Protein AF-A0A1U9K3G9-F1 (afdb_monomer_lite)

Foldseek 3Di:
DVVVCPPDPDDDAADFVVVLLVLLCQLCVVPVVLSVQCVVCLAVLPVVSNVVSLVVQCVPDPDPVSNVSSVVSVCVCVVCSSRSYFCCVVPPDADPPDDGPDGVCVLVVLLCVVPPPPPDDADPVRSVVVSVCSVCVVVVNNVVVCVVVPPDDPPPPPPDDDDDDDDDDPPDDDDDDD

Radius of gyration: 25.17 Å; chains: 1; bounding box: 42×58×64 Å

Structure (mmCIF, N/CA/C/O backbone):
data_AF-A0A1U9K3G9-F1
#
_entry.id   AF-A0A1U9K3G9-F1
#
loop_
_atom_site.group_PDB
_atom_site.id
_atom_site.type_symbol
_atom_site.label_atom_id
_atom_site.label_alt_id
_atom_site.label_comp_id
_atom_site.label_asym_id
_atom_site.label_entity_id
_atom_site.label_seq_id
_atom_site.pdbx_PDB_ins_code
_atom_site.Cartn_x
_atom_site.Cartn_y
_atom_site.Cartn_z
_atom_site.occupancy
_atom_site.B_iso_or_equiv
_atom_site.auth_seq_id
_atom_site.auth_comp_id
_atom_site.auth_asym_id
_atom_site.auth_atom_id
_atom_site.pdbx_PDB_model_num
ATOM 1 N N . MET A 1 1 ? -1.937 -2.134 -26.174 1.00 42.81 1 MET A N 1
ATOM 2 C CA . MET A 1 1 ? -2.175 -2.559 -24.772 1.00 42.81 1 MET A CA 1
ATOM 3 C C . MET A 1 1 ? -3.131 -3.744 -24.674 1.00 42.81 1 MET A C 1
ATOM 5 O O . MET A 1 1 ? -2.877 -4.591 -23.836 1.00 42.81 1 MET A O 1
ATOM 9 N N . ALA A 1 2 ? -4.177 -3.845 -25.507 1.00 38.44 2 ALA A N 1
ATOM 10 C CA . ALA A 1 2 ? -5.093 -4.996 -25.499 1.00 38.44 2 ALA A CA 1
ATOM 11 C C . ALA A 1 2 ? -4.462 -6.314 -26.004 1.00 38.44 2 ALA A C 1
ATOM 13 O O . ALA A 1 2 ? -4.773 -7.372 -25.477 1.00 38.44 2 ALA A O 1
ATOM 14 N N . GLU A 1 3 ? -3.526 -6.257 -26.957 1.00 40.84 3 GLU A N 1
ATOM 15 C CA . GLU A 1 3 ? -2.961 -7.468 -27.585 1.00 40.84 3 GLU A CA 1
ATOM 16 C C . GLU A 1 3 ? -2.027 -8.287 -26.675 1.00 40.84 3 GLU A C 1
ATOM 18 O O . GLU A 1 3 ? -1.955 -9.499 -26.815 1.00 40.84 3 GLU A O 1
ATOM 23 N N . ILE A 1 4 ? -1.369 -7.672 -25.682 1.00 50.25 4 ILE A N 1
ATOM 24 C CA . ILE A 1 4 ? -0.380 -8.365 -24.826 1.00 50.25 4 ILE A CA 1
ATOM 25 C C . ILE A 1 4 ? -1.052 -9.328 -23.829 1.00 50.25 4 ILE A C 1
ATOM 27 O O . ILE A 1 4 ? -0.448 -10.308 -23.403 1.00 50.25 4 ILE A O 1
ATOM 31 N N . PHE A 1 5 ? -2.309 -9.078 -23.456 1.00 51.25 5 PHE A N 1
ATOM 32 C CA . PHE A 1 5 ? -3.038 -9.919 -22.499 1.00 51.25 5 PHE A CA 1
ATOM 33 C C . PHE A 1 5 ? -3.772 -11.094 -23.160 1.00 51.25 5 PHE A C 1
ATOM 35 O O . PHE A 1 5 ? -4.251 -11.974 -22.451 1.00 51.25 5 PHE A O 1
ATOM 42 N N . SER A 1 6 ? -3.846 -11.122 -24.495 1.00 54.25 6 SER A N 1
ATOM 43 C CA . SER A 1 6 ? -4.599 -12.126 -25.260 1.00 54.25 6 SER A CA 1
ATOM 44 C C . SER A 1 6 ? -3.994 -13.534 -25.195 1.00 54.25 6 SER A C 1
ATOM 46 O O . SER A 1 6 ? -4.704 -14.504 -25.435 1.00 54.25 6 SER A O 1
ATOM 48 N N . GLU A 1 7 ? -2.699 -13.658 -24.893 1.00 62.75 7 GLU A N 1
ATOM 49 C CA . GLU A 1 7 ? -1.972 -14.940 -24.880 1.00 62.75 7 GLU A CA 1
ATOM 50 C C . GLU A 1 7 ? -1.739 -15.492 -23.461 1.00 62.75 7 GLU A C 1
ATOM 52 O O . GLU A 1 7 ? -1.172 -16.572 -23.286 1.00 62.75 7 GLU A O 1
ATOM 57 N N . ALA A 1 8 ? -2.161 -14.771 -22.417 1.00 64.75 8 ALA A N 1
ATOM 58 C CA . ALA A 1 8 ? -1.939 -15.192 -21.038 1.00 64.75 8 ALA A CA 1
ATOM 59 C C . ALA A 1 8 ? -2.973 -16.248 -20.608 1.00 64.75 8 ALA A C 1
ATOM 61 O O . ALA A 1 8 ? -4.159 -15.954 -20.493 1.00 64.75 8 ALA A O 1
ATOM 62 N N . ALA A 1 9 ? -2.512 -17.462 -20.282 1.00 69.19 9 ALA A N 1
ATOM 63 C CA . ALA A 1 9 ? -3.366 -18.559 -19.802 1.00 69.19 9 ALA A CA 1
ATOM 64 C C . ALA A 1 9 ? -4.125 -18.233 -18.497 1.00 69.19 9 ALA A C 1
ATOM 66 O O . ALA A 1 9 ? -5.175 -18.809 -18.223 1.00 69.19 9 ALA A O 1
ATOM 67 N N . SER A 1 10 ? -3.601 -17.310 -17.684 1.00 76.06 10 SER A N 1
ATOM 68 C CA . SER A 1 10 ? -4.269 -16.787 -16.489 1.00 76.06 10 SER A CA 1
ATOM 69 C C . SER A 1 10 ? -3.664 -15.445 -16.081 1.00 76.06 10 SER A C 1
ATOM 71 O O . SER A 1 10 ? -2.438 -15.303 -16.083 1.00 76.06 10 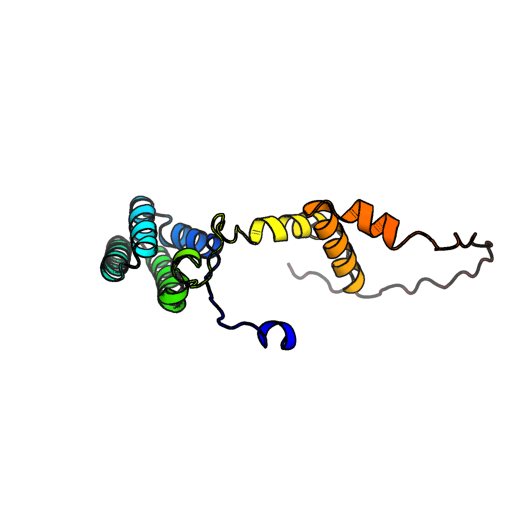SER A O 1
ATOM 73 N N . ILE A 1 11 ? -4.497 -14.489 -15.664 1.00 83.12 11 ILE A N 1
ATOM 74 C CA . ILE A 1 11 ? -4.056 -13.192 -15.136 1.00 83.12 11 ILE A CA 1
ATOM 75 C C . ILE A 1 11 ? -4.266 -13.181 -13.622 1.00 83.12 11 ILE A C 1
ATOM 77 O O . ILE A 1 11 ? -5.349 -13.477 -13.129 1.00 83.12 11 ILE A O 1
ATOM 81 N N . THR A 1 12 ? -3.215 -12.838 -12.881 1.00 86.25 12 THR A N 1
ATOM 82 C CA . THR A 1 12 ? -3.267 -12.640 -11.430 1.00 86.25 12 THR A CA 1
ATOM 83 C C . THR A 1 12 ? -3.125 -11.159 -11.120 1.00 86.25 12 THR A C 1
ATOM 85 O O . THR A 1 12 ? -2.176 -10.515 -11.571 1.00 86.25 12 THR A O 1
ATOM 88 N N . HIS A 1 13 ? -4.036 -10.633 -10.309 1.00 88.06 13 HIS A N 1
ATOM 89 C CA . HIS A 1 13 ? -3.979 -9.263 -9.822 1.00 88.06 13 HIS A CA 1
ATOM 90 C C . HIS A 1 13 ? -3.549 -9.245 -8.357 1.00 88.06 13 HIS A C 1
ATOM 92 O O . HIS A 1 13 ? -4.021 -10.041 -7.554 1.00 88.06 13 HIS A O 1
ATOM 98 N N . GLN A 1 14 ? -2.669 -8.313 -8.009 1.00 91.44 14 GLN A N 1
ATOM 99 C CA . GLN A 1 14 ? -2.334 -8.004 -6.626 1.00 91.44 14 GLN A CA 1
ATOM 100 C C . GLN A 1 14 ? -2.173 -6.488 -6.489 1.00 91.44 14 GLN A C 1
ATOM 102 O O . GLN A 1 14 ? -1.640 -5.812 -7.373 1.00 91.44 14 GLN A O 1
ATOM 107 N N . LEU A 1 15 ? -2.596 -5.966 -5.344 1.00 92.25 15 LEU A N 1
ATOM 108 C CA . LEU A 1 15 ? -2.443 -4.571 -4.969 1.00 92.25 15 LEU A CA 1
ATOM 109 C C . LEU A 1 15 ? -0.990 -4.255 -4.568 1.00 92.25 15 LEU A C 1
ATOM 111 O O . LEU A 1 15 ? -0.324 -5.040 -3.884 1.00 92.25 15 LEU A O 1
ATOM 115 N N . ASP A 1 16 ? -0.483 -3.081 -4.961 1.00 90.31 16 ASP A N 1
ATOM 116 C CA . ASP A 1 16 ? 0.877 -2.662 -4.595 1.00 90.31 16 ASP A CA 1
ATOM 117 C C . ASP A 1 16 ? 1.002 -2.538 -3.063 1.00 90.31 16 ASP A C 1
ATOM 119 O O . ASP A 1 16 ? 0.292 -1.773 -2.396 1.00 90.31 16 ASP A O 1
ATOM 123 N N . ARG A 1 17 ? 1.964 -3.282 -2.505 1.00 89.75 17 ARG A N 1
ATOM 124 C CA . ARG A 1 17 ? 2.226 -3.373 -1.062 1.00 89.75 17 ARG A CA 1
ATOM 125 C C . ARG A 1 17 ? 2.527 -2.017 -0.428 1.00 89.75 17 ARG A C 1
ATOM 127 O O . ARG A 1 17 ? 2.255 -1.834 0.757 1.00 89.75 17 ARG A O 1
ATOM 134 N N . PHE A 1 18 ? 3.091 -1.064 -1.170 1.00 89.69 18 PHE A N 1
ATOM 135 C CA . PHE A 1 18 ? 3.314 0.291 -0.677 1.00 89.69 18 PHE A CA 1
ATOM 136 C C . PHE A 1 18 ? 1.998 0.984 -0.334 1.00 89.69 18 PHE A C 1
ATOM 138 O O . PHE A 1 18 ? 1.907 1.596 0.730 1.00 89.69 18 PHE A O 1
ATOM 145 N N . HIS A 1 19 ? 0.983 0.884 -1.196 1.00 92.31 19 HIS A N 1
ATOM 146 C CA . HIS A 1 19 ? -0.307 1.528 -0.960 1.00 92.31 19 HIS A CA 1
ATOM 147 C C . HIS A 1 19 ? -1.059 0.878 0.196 1.00 92.31 19 HIS A C 1
ATOM 149 O O . HIS A 1 19 ? -1.579 1.604 1.044 1.00 92.31 19 HIS A O 1
ATOM 155 N N . VAL A 1 20 ? -0.997 -0.451 0.307 1.00 94.69 20 VAL A N 1
ATOM 156 C CA . VAL A 1 20 ? -1.513 -1.192 1.469 1.00 94.69 20 VAL A CA 1
ATOM 157 C C . VAL A 1 20 ? -0.859 -0.684 2.755 1.00 94.69 20 VAL A C 1
ATOM 159 O O . VAL A 1 20 ? -1.538 -0.152 3.631 1.00 94.69 20 VAL A O 1
ATOM 162 N N . LYS A 1 21 ? 0.478 -0.719 2.839 1.00 94.38 21 LYS A N 1
ATOM 163 C CA . LYS A 1 21 ? 1.215 -0.252 4.027 1.00 94.38 21 LYS A CA 1
ATOM 164 C C . LYS A 1 21 ? 0.977 1.222 4.335 1.00 94.38 21 LYS A C 1
ATOM 166 O O . LYS A 1 21 ? 0.902 1.613 5.497 1.00 94.38 21 LYS A O 1
ATOM 171 N N . ARG A 1 22 ? 0.883 2.067 3.307 1.00 95.31 22 ARG A N 1
ATOM 172 C CA . ARG A 1 22 ? 0.610 3.499 3.458 1.00 95.31 22 ARG A CA 1
ATOM 173 C C . ARG A 1 22 ? -0.795 3.742 3.995 1.00 95.31 22 ARG A C 1
ATOM 175 O O . ARG A 1 22 ? -0.943 4.629 4.829 1.00 95.31 22 ARG A O 1
ATOM 182 N N . SER A 1 23 ? -1.788 2.988 3.525 1.00 97.62 23 SER A N 1
ATOM 183 C CA . SER A 1 23 ? -3.158 3.046 4.035 1.00 97.62 23 SER A CA 1
ATOM 184 C C . SER A 1 23 ? -3.190 2.653 5.514 1.00 97.62 23 SER A C 1
ATOM 186 O O . SER A 1 23 ? -3.587 3.466 6.347 1.00 97.62 23 SER A O 1
ATOM 188 N N . ILE A 1 24 ? -2.604 1.497 5.853 1.00 98.00 24 ILE A N 1
ATOM 189 C CA . ILE A 1 24 ? -2.520 0.980 7.230 1.00 98.00 24 ILE A CA 1
ATOM 190 C C . ILE A 1 24 ? -1.866 1.990 8.178 1.00 98.00 24 ILE A C 1
ATOM 192 O O . ILE A 1 24 ? -2.425 2.348 9.210 1.00 98.00 24 ILE A O 1
ATOM 196 N N . ARG A 1 25 ? -0.696 2.522 7.806 1.00 97.44 25 ARG A N 1
ATOM 197 C CA . ARG A 1 25 ? 0.034 3.500 8.633 1.00 97.44 25 ARG A CA 1
ATOM 198 C C . ARG A 1 25 ? -0.712 4.819 8.827 1.00 97.44 25 ARG A C 1
ATOM 200 O O . ARG A 1 25 ? -0.453 5.516 9.802 1.00 97.44 25 ARG A O 1
ATOM 207 N N . ARG A 1 26 ? -1.576 5.204 7.884 1.00 97.12 26 ARG A N 1
ATOM 208 C CA . ARG A 1 26 ? -2.371 6.437 7.970 1.00 97.12 26 ARG A CA 1
ATOM 209 C C . ARG A 1 26 ? -3.612 6.258 8.830 1.00 97.12 26 ARG A C 1
ATOM 211 O O . ARG A 1 26 ? -3.892 7.157 9.623 1.00 97.12 26 ARG A O 1
ATOM 218 N N . GLY A 1 27 ? -4.312 5.136 8.662 1.00 97.62 27 GLY A N 1
ATOM 219 C CA . GLY A 1 27 ? -5.475 4.784 9.474 1.00 97.62 27 GLY A CA 1
ATOM 220 C C . GLY A 1 27 ? -5.078 4.566 10.930 1.00 97.62 27 GLY A C 1
ATOM 221 O O . GLY A 1 27 ? -5.585 5.238 11.817 1.00 97.62 27 GLY A O 1
ATOM 222 N N . LEU A 1 28 ? -4.060 3.738 11.170 1.00 97.75 28 LEU A N 1
ATOM 223 C CA . LEU A 1 28 ? -3.611 3.353 12.512 1.00 97.75 28 LEU A CA 1
ATOM 224 C C . LEU A 1 28 ? -2.467 4.219 13.057 1.00 97.75 28 LEU A C 1
ATOM 226 O O . LEU A 1 28 ? -1.673 3.765 13.880 1.00 97.75 28 LEU A O 1
ATOM 230 N N . SER A 1 29 ? -2.344 5.476 12.619 1.00 96.31 29 SER A N 1
ATOM 231 C CA . SER A 1 29 ? -1.210 6.327 13.019 1.00 96.31 29 SER A CA 1
ATOM 232 C C . SER A 1 29 ? -1.139 6.569 14.533 1.00 96.31 29 SER A C 1
ATOM 234 O O . SER A 1 29 ? -0.055 6.802 15.060 1.00 96.31 29 SER A O 1
ATOM 236 N N . ARG A 1 30 ? -2.292 6.564 15.218 1.00 97.00 30 ARG A N 1
ATOM 237 C CA . ARG A 1 30 ? -2.415 6.721 16.680 1.00 97.00 30 ARG A CA 1
ATOM 238 C C . ARG A 1 30 ? -2.454 5.380 17.419 1.00 97.00 30 ARG A C 1
ATOM 240 O O . ARG A 1 30 ? -2.288 5.347 18.631 1.00 97.00 30 ARG A O 1
ATOM 247 N N . GLN A 1 31 ? -2.581 4.276 16.684 1.00 97.38 31 GLN A N 1
ATOM 248 C CA . GLN A 1 31 ? -2.703 2.922 17.222 1.00 97.38 31 GLN A CA 1
ATOM 249 C C . GLN A 1 31 ? -1.668 1.972 16.586 1.00 97.38 31 GLN A C 1
ATOM 251 O O . GLN A 1 31 ? -2.021 0.923 16.041 1.00 97.38 31 GLN A O 1
ATOM 256 N N . PRO A 1 32 ? -0.357 2.295 16.643 1.00 97.12 32 PRO A N 1
ATOM 257 C CA . PRO A 1 32 ? 0.679 1.558 15.914 1.00 97.12 32 PRO A CA 1
ATOM 258 C C . PRO A 1 32 ? 0.820 0.091 16.341 1.00 97.12 32 PRO A C 1
ATOM 260 O O . PRO A 1 32 ? 1.328 -0.719 15.571 1.00 97.12 32 PRO A O 1
ATOM 263 N N . LYS A 1 33 ? 0.349 -0.271 17.542 1.00 97.69 33 LYS A N 1
ATOM 264 C CA . LYS A 1 33 ? 0.339 -1.656 18.040 1.00 97.69 33 LYS A CA 1
ATOM 265 C C . LYS A 1 33 ? -0.591 -2.575 17.236 1.00 97.69 33 LYS A C 1
ATOM 267 O O . LYS A 1 33 ? -0.335 -3.772 17.183 1.00 97.69 33 LYS A O 1
ATOM 272 N N . LEU A 1 34 ? -1.624 -2.028 16.588 1.00 97.81 34 LEU A N 1
ATOM 273 C CA . LEU A 1 34 ? -2.562 -2.795 15.760 1.00 97.81 34 LEU A CA 1
ATOM 274 C C . LEU A 1 34 ? -2.032 -3.056 14.341 1.00 97.81 34 LEU A C 1
ATOM 276 O O . LEU A 1 34 ? -2.503 -3.969 13.671 1.00 97.81 34 LEU A O 1
ATOM 280 N N . ILE A 1 35 ? -1.025 -2.298 13.887 1.00 98.00 35 ILE A N 1
ATOM 281 C CA . ILE A 1 35 ? -0.418 -2.453 12.555 1.00 98.00 35 ILE A CA 1
ATOM 282 C C . ILE A 1 35 ? 0.086 -3.883 12.303 1.00 98.00 35 ILE A C 1
ATOM 284 O O . ILE A 1 35 ? -0.330 -4.458 11.299 1.00 98.00 35 ILE A O 1
ATOM 288 N N . PRO A 1 36 ? 0.948 -4.484 13.153 1.00 97.81 36 PRO A N 1
ATOM 289 C CA . PRO A 1 36 ? 1.432 -5.842 12.907 1.00 97.81 36 PRO A CA 1
ATOM 290 C C . PRO A 1 36 ? 0.304 -6.881 12.915 1.00 97.81 36 PRO A C 1
ATOM 292 O O . PRO A 1 36 ? 0.335 -7.785 12.090 1.00 97.81 36 PRO A O 1
ATOM 295 N N . LEU A 1 37 ? -0.715 -6.722 13.770 1.00 97.19 37 LEU A N 1
ATOM 296 C CA . LEU A 1 37 ? -1.871 -7.628 13.816 1.00 97.19 37 LEU A CA 1
ATOM 297 C C . LEU A 1 37 ? -2.666 -7.587 12.505 1.00 97.19 37 LEU A C 1
ATOM 299 O O . LEU A 1 37 ? -3.037 -8.626 11.964 1.00 97.19 37 LEU A O 1
ATOM 303 N N . LEU A 1 38 ? -2.886 -6.384 11.970 1.00 97.00 38 LEU A N 1
ATOM 304 C CA . LEU A 1 38 ? -3.587 -6.195 10.705 1.00 97.00 38 LEU A CA 1
ATOM 305 C C . LEU A 1 38 ? -2.754 -6.703 9.514 1.00 97.00 38 LEU A C 1
ATOM 307 O O . LEU A 1 38 ? -3.290 -7.367 8.629 1.00 97.00 38 LEU A O 1
ATOM 311 N N . GLU A 1 39 ? -1.443 -6.431 9.490 1.00 95.88 39 GLU A N 1
ATOM 312 C CA . GLU A 1 39 ? -0.529 -6.944 8.457 1.00 95.88 39 GLU A CA 1
ATOM 313 C C . GLU A 1 39 ? -0.451 -8.483 8.474 1.00 95.88 39 GLU A C 1
ATOM 315 O O . GLU A 1 39 ? -0.434 -9.113 7.412 1.00 95.88 39 GLU A O 1
ATOM 320 N N . GLU A 1 40 ? -0.440 -9.097 9.658 1.00 95.94 40 GLU A N 1
ATOM 321 C CA . GLU A 1 40 ? -0.463 -10.551 9.822 1.00 95.94 40 GLU A CA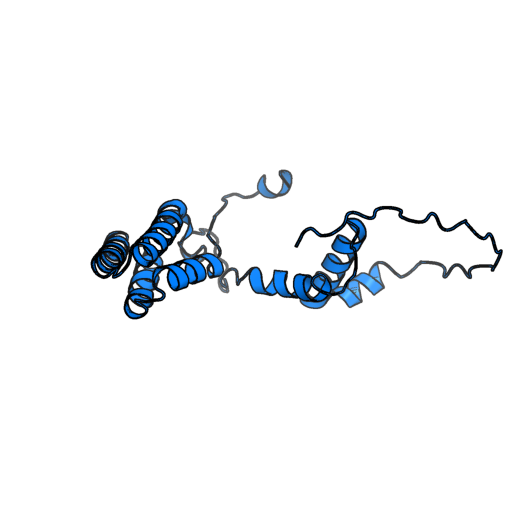 1
ATOM 322 C C . GLU A 1 40 ? -1.794 -11.150 9.356 1.00 95.94 40 GLU A C 1
ATOM 324 O O . GLU A 1 40 ? -1.785 -12.111 8.588 1.00 95.94 40 GLU A O 1
ATOM 329 N N . ALA A 1 41 ? -2.928 -10.554 9.737 1.00 96.75 41 ALA A N 1
ATOM 330 C CA . ALA A 1 41 ? -4.249 -11.002 9.299 1.00 96.75 41 ALA A CA 1
ATOM 331 C C . ALA A 1 41 ? -4.388 -10.981 7.768 1.00 96.75 41 ALA A C 1
ATOM 333 O O . ALA A 1 41 ? -4.889 -11.940 7.183 1.00 96.75 41 ALA A O 1
ATOM 334 N N . ILE A 1 42 ? -3.879 -9.932 7.112 1.00 95.56 42 ILE A N 1
ATOM 335 C CA . ILE A 1 42 ? -3.831 -9.838 5.646 1.00 95.56 42 ILE A CA 1
ATOM 336 C C . ILE A 1 42 ? -2.944 -10.940 5.054 1.00 95.56 42 ILE A C 1
ATOM 338 O O . ILE A 1 42 ? -3.337 -11.605 4.096 1.00 95.56 42 ILE A O 1
ATOM 342 N N . THR A 1 43 ? -1.759 -11.154 5.630 1.00 92.69 43 THR A N 1
ATOM 343 C CA . THR A 1 43 ? -0.809 -12.174 5.156 1.00 92.69 43 THR A CA 1
ATOM 344 C C . THR A 1 43 ? -1.390 -13.584 5.282 1.00 92.69 43 THR A C 1
ATOM 346 O O . THR A 1 43 ? -1.217 -14.403 4.392 1.00 92.69 43 THR A O 1
ATOM 349 N N . GLN A 1 44 ? -2.124 -13.858 6.360 1.00 94.25 44 GLN A N 1
ATOM 350 C CA . GLN A 1 44 ? -2.774 -15.147 6.611 1.00 94.25 44 GLN A CA 1
ATOM 351 C C . GLN A 1 44 ? -4.138 -15.287 5.924 1.00 94.25 44 GLN A C 1
ATOM 353 O O . GLN A 1 44 ? -4.785 -16.317 6.091 1.00 94.25 44 GLN A O 1
ATOM 358 N N . GLN A 1 45 ? -4.601 -14.259 5.200 1.00 93.75 45 GLN A N 1
ATOM 359 C CA . GLN A 1 45 ? -5.950 -14.202 4.623 1.00 93.75 45 GLN A CA 1
ATOM 360 C C . GLN A 1 45 ? -7.051 -14.480 5.663 1.00 93.75 45 GLN A C 1
ATOM 362 O O . GLN A 1 45 ? -8.095 -15.056 5.365 1.00 93.75 45 GLN A O 1
ATOM 367 N N . ASN A 1 46 ? -6.823 -14.058 6.908 1.00 96.62 46 ASN A N 1
ATOM 368 C CA . ASN A 1 46 ? -7.741 -14.276 8.015 1.00 96.62 46 ASN A CA 1
ATOM 369 C C . ASN A 1 46 ? -8.671 -13.066 8.163 1.00 96.62 46 ASN A C 1
ATOM 371 O O . ASN A 1 46 ? -8.327 -12.069 8.805 1.00 96.62 46 ASN A O 1
ATOM 375 N N . GLN A 1 47 ? -9.851 -13.160 7.550 1.00 95.94 47 GLN A N 1
ATOM 376 C CA . GLN A 1 47 ? -10.812 -12.060 7.511 1.00 95.94 47 GLN A CA 1
ATOM 377 C C . GLN A 1 47 ? -11.395 -11.731 8.895 1.00 95.94 47 GLN A C 1
ATOM 379 O O . GLN A 1 47 ? -11.676 -10.567 9.174 1.00 95.94 47 GLN A O 1
ATOM 384 N N . ASP A 1 48 ? -11.515 -12.718 9.783 1.00 97.50 48 ASP A N 1
ATOM 385 C CA . ASP A 1 48 ? -12.035 -12.510 11.138 1.00 97.50 48 ASP A CA 1
ATOM 386 C C . ASP A 1 48 ? -11.047 -11.716 11.995 1.00 97.50 48 ASP A C 1
ATOM 388 O O . ASP A 1 48 ? -11.422 -10.727 12.623 1.00 97.50 48 ASP A O 1
ATOM 392 N N . ARG A 1 49 ? -9.756 -12.078 11.958 1.00 97.56 49 ARG A N 1
ATOM 393 C CA . ARG A 1 49 ? -8.692 -11.307 12.628 1.00 97.56 49 ARG A CA 1
ATOM 394 C C . ARG A 1 49 ? -8.567 -9.901 12.054 1.00 97.56 49 ARG A C 1
ATOM 396 O O . ARG A 1 49 ? -8.322 -8.957 12.801 1.00 97.56 49 ARG A O 1
ATOM 403 N N . PHE A 1 50 ? -8.745 -9.759 10.742 1.00 97.75 50 PHE A N 1
ATOM 404 C CA . PHE A 1 50 ? -8.739 -8.461 10.078 1.00 97.75 50 PHE A CA 1
ATOM 405 C C . PHE A 1 50 ? -9.882 -7.568 10.583 1.00 97.75 50 PHE A C 1
ATOM 407 O O . PHE A 1 50 ? -9.623 -6.440 11.003 1.00 97.75 50 PHE A O 1
ATOM 414 N N . LYS A 1 51 ? -11.119 -8.085 10.619 1.00 97.62 51 LYS A N 1
ATOM 415 C CA . LYS A 1 51 ? -12.288 -7.361 11.146 1.00 97.62 51 LYS A CA 1
ATOM 416 C C . LYS A 1 51 ? -12.110 -7.012 12.620 1.00 97.62 51 LYS A C 1
ATOM 418 O O . LYS A 1 51 ? -12.233 -5.849 12.975 1.00 97.62 51 LYS A O 1
ATOM 423 N N . ALA A 1 52 ? -11.684 -7.968 13.446 1.00 98.06 52 ALA A N 1
ATOM 424 C CA . ALA A 1 52 ? -11.453 -7.738 14.871 1.00 98.06 52 ALA A CA 1
ATOM 425 C C . ALA A 1 52 ? -10.413 -6.634 15.139 1.00 98.06 52 ALA A C 1
ATOM 427 O O . ALA A 1 52 ? -10.590 -5.820 16.047 1.00 98.06 52 ALA A O 1
ATOM 428 N N . ALA A 1 53 ? -9.337 -6.572 14.346 1.00 97.88 53 ALA A N 1
ATOM 429 C CA . ALA A 1 53 ? -8.335 -5.514 14.458 1.00 97.88 53 ALA A CA 1
ATOM 430 C C . ALA A 1 53 ? -8.904 -4.131 14.090 1.00 97.88 53 ALA A C 1
ATOM 432 O O . ALA A 1 53 ? -8.553 -3.141 14.731 1.00 97.88 53 ALA A O 1
ATOM 433 N N . ILE A 1 54 ? -9.788 -4.062 13.090 1.00 98.12 54 ILE A N 1
ATOM 434 C CA . ILE A 1 54 ? -10.473 -2.826 12.687 1.00 98.12 54 ILE A CA 1
ATOM 435 C C . ILE A 1 54 ? -11.510 -2.402 13.726 1.00 98.12 54 ILE A C 1
ATOM 437 O O . ILE A 1 54 ? -11.502 -1.243 14.126 1.00 98.12 54 ILE A O 1
ATOM 441 N N . ASP A 1 55 ? -12.332 -3.325 14.222 1.00 98.31 55 ASP A N 1
ATOM 442 C CA . ASP A 1 55 ? -13.334 -3.049 15.257 1.00 98.31 55 ASP A CA 1
ATOM 443 C C . ASP A 1 55 ? -12.667 -2.550 16.544 1.00 98.31 55 ASP A C 1
ATOM 445 O O . ASP A 1 55 ? -13.105 -1.572 17.145 1.00 98.31 55 ASP A O 1
ATOM 449 N N . THR A 1 56 ? -11.538 -3.160 16.922 1.00 98.31 56 THR A N 1
ATOM 450 C CA . THR A 1 56 ? -10.706 -2.678 18.034 1.00 98.31 56 THR A CA 1
ATOM 451 C C . THR A 1 56 ? -10.182 -1.268 17.760 1.00 98.31 56 THR A C 1
ATOM 453 O O . THR A 1 56 ? -10.174 -0.429 18.659 1.00 98.31 56 THR A O 1
ATOM 456 N N . ALA A 1 57 ? -9.745 -0.987 16.528 1.00 98.12 57 ALA A N 1
ATOM 457 C CA . ALA A 1 57 ? -9.242 0.333 16.170 1.00 98.12 57 ALA A CA 1
ATOM 458 C C . ALA A 1 57 ? -10.334 1.408 16.250 1.00 98.12 57 ALA A C 1
ATOM 460 O O . ALA A 1 57 ? -10.087 2.484 16.794 1.00 98.12 57 ALA A O 1
ATOM 461 N N . LEU A 1 58 ? -11.533 1.107 15.746 1.00 98.19 58 LEU A N 1
ATOM 462 C CA . LEU A 1 58 ? -12.699 1.987 15.814 1.00 98.19 58 LEU A CA 1
ATOM 463 C C . LEU A 1 58 ? -13.148 2.212 17.261 1.00 98.19 58 LEU A C 1
ATOM 465 O O . LEU A 1 58 ? -13.365 3.352 17.652 1.00 98.19 58 LEU A O 1
ATOM 469 N N . GLY A 1 59 ? -13.204 1.156 18.079 1.00 97.81 59 GLY A N 1
ATOM 470 C CA . GLY A 1 59 ? -13.573 1.261 19.495 1.00 97.81 59 GLY A CA 1
ATOM 471 C C . GLY A 1 59 ? -12.589 2.080 20.339 1.00 97.81 59 GLY A C 1
ATOM 472 O O . GLY A 1 59 ? -12.987 2.672 21.338 1.00 97.81 59 GLY A O 1
ATOM 473 N N . ASN A 1 60 ? -11.321 2.150 19.926 1.00 97.12 60 ASN A N 1
ATOM 474 C CA . ASN A 1 60 ? -10.285 2.959 20.574 1.00 97.12 60 ASN A CA 1
ATOM 475 C C . ASN A 1 60 ? -10.142 4.371 19.978 1.00 97.12 60 ASN A C 1
ATOM 477 O O . ASN A 1 60 ? -9.276 5.124 20.426 1.00 97.12 60 ASN A O 1
ATOM 481 N N . ALA A 1 61 ? -10.903 4.724 18.937 1.00 97.38 61 ALA A N 1
ATOM 482 C CA . ALA A 1 61 ? -10.768 6.021 18.289 1.00 97.38 61 ALA A CA 1
ATOM 483 C C . ALA A 1 61 ? -11.206 7.150 19.238 1.00 97.38 61 ALA A C 1
ATOM 485 O O . ALA A 1 61 ? -12.318 7.151 19.756 1.00 97.38 61 ALA A O 1
ATOM 486 N N . GLU A 1 62 ? -10.336 8.141 19.448 1.00 95.69 62 GLU A N 1
ATOM 487 C CA . GLU A 1 62 ? -10.599 9.236 20.401 1.00 95.69 62 GLU A CA 1
ATOM 488 C C . GLU A 1 62 ? -11.314 10.429 19.749 1.00 95.69 62 GLU A C 1
ATOM 490 O O . GLU A 1 62 ? -11.825 11.315 20.431 1.00 95.69 62 GLU A O 1
ATOM 495 N N . THR A 1 63 ? -11.287 10.508 18.416 1.00 97.31 63 THR A N 1
ATOM 496 C CA . THR A 1 63 ? -11.775 11.664 17.653 1.00 97.31 63 THR A CA 1
ATOM 497 C C . THR A 1 63 ? -12.459 11.223 16.365 1.00 97.31 63 THR A C 1
ATOM 499 O O . THR A 1 63 ? -12.010 10.271 15.724 1.00 97.31 63 THR A O 1
ATOM 502 N N . GLU A 1 64 ? -13.443 11.994 15.897 1.00 96.94 64 GLU A N 1
ATOM 503 C CA . GLU A 1 64 ? -14.094 11.775 14.591 1.00 96.94 64 GLU A CA 1
ATOM 504 C C . GLU A 1 64 ? -13.080 11.739 13.433 1.00 96.94 64 GLU A C 1
ATOM 506 O O . GLU A 1 64 ? -13.209 10.981 12.473 1.00 96.94 64 GLU A O 1
ATOM 511 N N . GLY A 1 65 ? -12.021 12.553 13.516 1.00 97.31 65 GLY A N 1
ATOM 512 C CA . GLY A 1 65 ? -10.956 12.577 12.513 1.00 97.31 65 GLY A CA 1
ATOM 513 C C . GLY A 1 65 ? -10.062 11.331 12.530 1.00 97.31 65 GLY A C 1
ATOM 514 O O . GLY A 1 65 ? -9.433 11.007 11.521 1.00 97.31 65 GLY A O 1
ATOM 515 N N . GLU A 1 66 ? -9.953 10.636 13.660 1.00 97.25 66 GLU A N 1
ATOM 516 C CA . GLU A 1 66 ? -9.315 9.323 13.737 1.00 97.25 66 GLU A CA 1
ATOM 517 C C . GLU A 1 66 ? -10.235 8.239 13.189 1.00 97.25 66 GLU A C 1
ATOM 519 O O . GLU A 1 66 ? -9.819 7.521 12.282 1.00 97.25 66 GLU A O 1
ATOM 524 N N . GLU A 1 67 ? -11.483 8.198 13.651 1.00 98.12 67 GLU A N 1
ATOM 525 C CA . GLU A 1 67 ? -12.502 7.257 13.184 1.00 98.12 67 GLU A CA 1
ATOM 526 C C . GLU A 1 67 ? -12.637 7.301 11.657 1.00 98.12 67 GLU A C 1
ATOM 528 O O . GLU A 1 67 ? -12.496 6.282 10.983 1.00 98.12 67 GLU A O 1
ATOM 533 N N . LYS A 1 68 ? -12.752 8.503 11.076 1.00 98.19 68 LYS A N 1
ATOM 534 C CA . LYS A 1 68 ? -12.808 8.687 9.621 1.00 98.19 68 LYS A CA 1
ATOM 535 C C . LYS A 1 68 ? -11.591 8.105 8.899 1.00 98.19 68 LYS A C 1
ATOM 537 O O . LYS A 1 68 ? -11.738 7.494 7.845 1.00 98.19 68 LYS A O 1
ATOM 542 N N . ARG A 1 69 ? -10.379 8.284 9.438 1.00 98.06 69 ARG A N 1
ATOM 543 C CA . ARG A 1 69 ? -9.154 7.741 8.820 1.00 98.06 69 ARG A CA 1
ATOM 544 C C . ARG A 1 69 ? -9.104 6.220 8.899 1.00 98.06 69 ARG A C 1
ATOM 546 O O . ARG A 1 69 ? -8.588 5.598 7.968 1.00 98.06 69 ARG A O 1
ATOM 553 N N . ILE A 1 70 ? -9.603 5.640 9.989 1.00 98.56 70 ILE A N 1
ATOM 554 C CA . ILE A 1 70 ? -9.734 4.189 10.140 1.00 98.56 70 ILE A CA 1
ATOM 555 C C . ILE A 1 70 ? -10.766 3.668 9.138 1.00 98.56 70 ILE A C 1
ATOM 557 O O . ILE A 1 70 ? -10.462 2.711 8.432 1.00 98.56 70 ILE A O 1
ATOM 561 N N . GLU A 1 71 ? -11.901 4.348 8.959 1.00 98.31 71 GLU A N 1
ATOM 562 C CA . GLU A 1 71 ? -12.915 3.917 7.991 1.00 98.31 71 GLU A CA 1
ATOM 563 C C . GLU A 1 71 ? -12.516 4.097 6.532 1.00 98.31 71 GLU A C 1
ATOM 565 O O . GLU A 1 71 ? -12.815 3.237 5.702 1.00 98.31 71 GLU A O 1
ATOM 570 N N . ASP A 1 72 ? -11.770 5.146 6.197 1.00 98.25 72 ASP A N 1
ATOM 571 C CA . ASP A 1 72 ? -11.183 5.287 4.864 1.00 98.25 72 ASP A CA 1
ATOM 572 C C . ASP A 1 72 ? -10.185 4.146 4.581 1.00 98.25 72 ASP A C 1
ATOM 574 O O . ASP A 1 72 ? -10.164 3.579 3.484 1.00 98.25 72 ASP A O 1
ATOM 578 N N . MET A 1 73 ? -9.377 3.768 5.582 1.00 98.44 73 MET A N 1
ATOM 579 C CA . MET A 1 73 ? -8.468 2.622 5.497 1.00 98.44 73 MET A CA 1
ATOM 580 C C . MET A 1 73 ? -9.240 1.305 5.354 1.00 98.44 73 MET A C 1
ATOM 582 O O . MET A 1 73 ? -8.897 0.511 4.476 1.00 98.44 73 MET A O 1
ATOM 586 N N . ARG A 1 74 ? -10.273 1.079 6.173 1.00 98.31 74 ARG A N 1
ATOM 587 C CA . ARG A 1 74 ? -11.135 -0.107 6.129 1.00 98.31 74 ARG A CA 1
ATOM 588 C C . ARG A 1 74 ? -11.756 -0.272 4.752 1.00 98.31 74 ARG A C 1
ATOM 590 O O . ARG A 1 74 ? -11.516 -1.290 4.113 1.00 98.31 74 ARG A O 1
ATOM 597 N N . LYS A 1 75 ? -12.471 0.746 4.260 1.00 98.25 75 LYS A N 1
ATOM 598 C CA . LYS A 1 75 ? -13.125 0.727 2.939 1.00 98.25 75 LYS A CA 1
ATOM 599 C C . LYS A 1 75 ? -12.132 0.415 1.826 1.00 98.25 75 LYS A C 1
ATOM 601 O O . LYS A 1 75 ? -12.430 -0.375 0.934 1.00 98.25 75 LYS A O 1
ATOM 606 N N . TYR A 1 76 ? -10.941 1.013 1.888 1.00 98.19 76 TYR A N 1
ATOM 607 C CA . TYR A 1 76 ? -9.885 0.735 0.922 1.00 98.19 76 TYR A CA 1
ATOM 608 C C . TYR A 1 76 ? -9.414 -0.722 0.979 1.00 98.19 76 TYR A C 1
ATOM 610 O O . TYR A 1 76 ? -9.257 -1.338 -0.066 1.00 98.19 76 TYR A O 1
ATOM 618 N N . LEU A 1 77 ? -9.171 -1.282 2.163 1.00 97.75 77 LEU A N 1
ATOM 619 C CA . LEU A 1 77 ? -8.644 -2.643 2.287 1.00 97.75 77 LEU A CA 1
ATOM 620 C C . LEU A 1 77 ? -9.714 -3.709 2.015 1.00 97.75 77 LEU A C 1
ATOM 622 O O . LEU A 1 77 ? -9.444 -4.644 1.269 1.00 97.75 77 LEU A O 1
ATOM 626 N N . GLU A 1 78 ? -10.924 -3.548 2.552 1.00 96.44 78 GLU A N 1
ATOM 627 C CA . GLU A 1 78 ? -12.053 -4.461 2.320 1.00 96.44 78 GLU A CA 1
ATOM 628 C C . GLU A 1 78 ? -12.448 -4.502 0.842 1.00 96.44 78 GLU A C 1
ATOM 630 O O . GLU A 1 78 ? -12.611 -5.582 0.281 1.00 96.44 78 GLU A O 1
ATOM 635 N N . GLY A 1 79 ? -12.518 -3.342 0.178 1.00 96.25 79 GLY A N 1
ATOM 636 C CA . GLY A 1 79 ? -12.846 -3.262 -1.248 1.00 96.25 79 GLY A CA 1
ATOM 637 C C . GLY A 1 79 ? -11.811 -3.910 -2.175 1.00 96.25 79 GLY A C 1
ATOM 638 O O . GLY A 1 79 ? -12.092 -4.106 -3.353 1.00 96.25 79 GLY A O 1
ATOM 639 N N . HIS A 1 80 ? -10.625 -4.247 -1.660 1.00 96.06 80 HIS A N 1
ATOM 640 C CA . HIS A 1 80 ? -9.557 -4.902 -2.415 1.00 96.06 80 HIS A CA 1
ATOM 641 C C . HIS A 1 80 ? -9.078 -6.196 -1.745 1.00 96.06 80 HIS A C 1
ATOM 643 O O . HIS A 1 80 ? -7.961 -6.623 -2.033 1.00 96.06 80 HIS A O 1
ATOM 649 N N . TRP A 1 81 ? -9.879 -6.809 -0.864 1.00 95.06 81 TRP A N 1
ATOM 650 C CA . TRP A 1 81 ? -9.465 -7.941 -0.024 1.00 95.06 81 TRP A CA 1
ATOM 651 C C . TRP A 1 81 ? -8.774 -9.060 -0.816 1.00 95.06 81 TRP A C 1
ATOM 653 O O . TRP A 1 81 ? -7.641 -9.430 -0.502 1.00 95.06 81 TRP A O 1
ATOM 663 N N . ASP A 1 82 ? -9.388 -9.497 -1.917 1.00 91.62 82 ASP A N 1
ATOM 664 C CA . ASP A 1 82 ? -8.859 -10.567 -2.775 1.00 91.62 82 ASP A CA 1
ATOM 665 C C . ASP A 1 82 ? -7.528 -10.198 -3.454 1.00 91.62 82 ASP A C 1
ATOM 667 O O . ASP A 1 82 ? -6.733 -11.066 -3.812 1.00 91.62 82 ASP A O 1
ATOM 671 N N . LEU A 1 83 ? -7.248 -8.899 -3.603 1.00 93.38 83 LEU A N 1
ATOM 672 C CA . LEU A 1 83 ? -6.017 -8.374 -4.196 1.00 93.38 83 LEU A CA 1
ATOM 673 C C . LEU A 1 83 ? -4.902 -8.160 -3.165 1.00 93.38 83 LEU A C 1
ATOM 675 O O . LEU A 1 83 ? -3.784 -7.802 -3.545 1.00 93.38 83 LEU A O 1
ATOM 679 N N . LEU A 1 84 ? -5.180 -8.324 -1.868 1.00 93.81 84 LEU A N 1
ATOM 680 C CA . LEU A 1 84 ? -4.173 -8.164 -0.816 1.00 93.81 84 LEU A CA 1
ATOM 681 C C . LEU A 1 84 ? -3.238 -9.373 -0.705 1.00 93.81 84 LEU A C 1
ATOM 683 O O . LEU A 1 84 ? -2.162 -9.254 -0.111 1.00 93.81 84 LEU A O 1
ATOM 687 N N . ARG A 1 85 ? -3.629 -10.514 -1.281 1.00 90.12 85 ARG A N 1
ATOM 688 C CA . ARG A 1 85 ? -2.835 -11.741 -1.282 1.00 90.12 85 ARG A CA 1
ATOM 689 C C . ARG A 1 85 ? -1.574 -11.574 -2.123 1.00 90.12 85 ARG A C 1
ATOM 691 O O . ARG A 1 85 ? -1.569 -10.919 -3.168 1.00 90.12 85 ARG A O 1
ATOM 698 N N . ASP A 1 86 ? -0.477 -12.168 -1.662 1.00 90.00 86 ASP A N 1
ATOM 699 C CA . ASP A 1 86 ? 0.758 -12.154 -2.435 1.00 90.00 86 ASP A CA 1
ATOM 700 C C . ASP A 1 86 ? 0.587 -13.027 -3.686 1.00 90.00 86 ASP A C 1
ATOM 702 O O . ASP A 1 86 ? 0.173 -14.184 -3.606 1.00 90.00 86 ASP A O 1
ATOM 706 N N . TRP A 1 87 ? 0.935 -12.491 -4.855 1.00 90.31 87 TRP A N 1
ATOM 707 C CA . TRP A 1 87 ? 0.803 -13.164 -6.144 1.00 90.31 87 TRP A CA 1
ATOM 708 C C . TRP A 1 87 ? 1.526 -14.518 -6.157 1.00 90.31 87 TRP A C 1
ATOM 710 O O . TRP A 1 87 ? 1.135 -15.440 -6.870 1.00 90.31 87 TRP A O 1
ATOM 720 N N . ARG A 1 88 ? 2.568 -14.662 -5.331 1.00 89.94 88 ARG A N 1
ATOM 721 C CA . ARG A 1 88 ? 3.361 -15.889 -5.181 1.00 89.94 88 ARG A CA 1
ATOM 722 C C . ARG A 1 88 ? 2.606 -17.025 -4.486 1.00 89.94 88 ARG A C 1
ATOM 724 O O . ARG A 1 88 ? 3.094 -18.158 -4.475 1.00 89.94 88 ARG A O 1
ATOM 731 N N . GLU A 1 89 ? 1.461 -16.730 -3.890 1.00 88.19 89 GLU A N 1
ATOM 732 C CA . GLU A 1 89 ? 0.590 -17.704 -3.234 1.00 88.19 89 GLU A CA 1
ATOM 733 C C . GLU A 1 89 ? -0.605 -18.091 -4.109 1.00 88.19 89 GLU A C 1
ATOM 735 O O . GLU A 1 89 ? -1.195 -19.143 -3.893 1.00 88.19 89 GLU A O 1
ATOM 740 N N . VAL A 1 90 ? -0.998 -17.246 -5.068 1.00 85.69 90 VAL A N 1
ATOM 741 C CA . VAL A 1 90 ? -2.119 -17.488 -6.005 1.00 85.69 90 VAL A CA 1
ATOM 742 C C . VAL A 1 90 ? -1.666 -18.010 -7.363 1.00 85.69 90 VAL A C 1
ATOM 744 O O . VAL A 1 90 ? -2.428 -18.715 -8.016 1.00 85.69 90 VAL A O 1
ATOM 747 N N . SER A 1 91 ? -0.465 -17.646 -7.817 1.00 86.25 91 SER A N 1
ATOM 748 C CA . SER A 1 91 ? -0.056 -17.917 -9.192 1.00 86.25 91 SER A CA 1
ATOM 749 C C . SER A 1 91 ? 0.273 -19.402 -9.392 1.00 86.25 91 SER A C 1
ATOM 751 O O . SER A 1 91 ? 1.159 -19.913 -8.699 1.00 86.25 91 SER A O 1
ATOM 753 N N . PRO A 1 92 ? -0.375 -20.085 -10.358 1.00 80.00 92 PRO A N 1
ATOM 754 C CA . PRO A 1 92 ? -0.133 -21.503 -10.627 1.00 80.00 92 PRO A CA 1
ATOM 755 C C . PRO A 1 92 ? 1.283 -21.761 -11.158 1.00 80.00 92 PRO A C 1
ATOM 757 O O . PRO A 1 92 ? 1.858 -22.812 -10.903 1.00 80.00 92 PRO A O 1
ATOM 760 N N . ASN A 1 93 ? 1.875 -20.775 -11.841 1.00 82.69 93 ASN A N 1
ATOM 761 C CA . ASN A 1 93 ? 3.169 -20.887 -12.516 1.00 82.69 93 ASN A CA 1
ATOM 762 C C . ASN A 1 93 ? 4.199 -19.929 -11.900 1.00 82.69 93 ASN A C 1
ATOM 764 O O . ASN A 1 93 ? 4.784 -19.086 -12.583 1.00 82.69 93 ASN A O 1
ATOM 768 N N . LYS A 1 94 ? 4.400 -20.013 -10.580 1.00 85.31 94 LYS A N 1
ATOM 769 C CA . LYS A 1 94 ? 5.401 -19.200 -9.877 1.00 85.31 94 LYS A CA 1
ATOM 770 C C . LYS A 1 94 ? 6.831 -19.680 -10.200 1.00 85.31 94 LYS A C 1
ATOM 772 O O . LYS A 1 94 ? 7.144 -20.834 -9.919 1.00 85.31 94 LYS A O 1
ATOM 777 N N . PRO A 1 95 ? 7.738 -18.800 -10.669 1.00 86.88 95 PRO A N 1
ATOM 778 C CA . PRO A 1 95 ? 9.162 -19.116 -10.788 1.00 86.88 95 PRO A CA 1
ATOM 779 C C . PRO A 1 95 ? 9.802 -19.467 -9.436 1.00 86.88 95 PRO A C 1
ATOM 781 O O . PRO A 1 95 ? 9.500 -18.831 -8.428 1.00 86.88 95 PRO A O 1
ATOM 784 N N . GLU A 1 96 ? 10.759 -20.395 -9.413 1.00 85.44 96 GLU A N 1
ATOM 785 C CA . GLU A 1 96 ? 11.430 -20.857 -8.182 1.00 85.44 96 GLU A CA 1
ATOM 786 C C . GLU A 1 96 ? 12.043 -19.705 -7.360 1.00 85.44 96 GLU A C 1
ATOM 788 O O . GLU A 1 96 ? 11.892 -19.638 -6.143 1.00 85.44 96 GLU A O 1
ATOM 793 N N . ASN A 1 97 ? 12.624 -18.712 -8.041 1.00 87.31 97 ASN A N 1
ATOM 794 C CA . ASN A 1 97 ? 13.224 -17.522 -7.429 1.00 87.31 97 ASN A CA 1
ATOM 795 C C . ASN A 1 97 ? 12.307 -16.285 -7.471 1.00 87.31 97 ASN A C 1
ATOM 797 O O . ASN A 1 97 ? 12.780 -15.147 -7.581 1.00 87.31 97 ASN A O 1
ATOM 801 N N . ALA A 1 98 ? 10.987 -16.487 -7.419 1.00 86.31 98 ALA A N 1
ATOM 802 C CA . ALA A 1 98 ? 10.009 -15.407 -7.472 1.00 86.31 98 ALA A CA 1
ATOM 803 C C . ALA A 1 98 ? 10.187 -14.400 -6.324 1.00 86.31 98 ALA A C 1
ATOM 805 O O . ALA A 1 98 ? 9.945 -14.672 -5.143 1.00 86.31 98 ALA A O 1
ATOM 806 N N . ARG A 1 99 ? 10.553 -13.173 -6.694 1.00 85.56 99 ARG A N 1
ATOM 807 C CA . ARG A 1 99 ? 10.590 -12.025 -5.785 1.00 85.56 99 ARG A CA 1
ATOM 808 C C . ARG A 1 99 ? 9.207 -11.379 -5.711 1.00 85.56 99 ARG A C 1
ATOM 810 O O . ARG A 1 99 ? 8.405 -11.497 -6.632 1.00 85.56 99 ARG A O 1
ATOM 817 N N . GLY A 1 100 ? 8.927 -10.660 -4.625 1.00 84.00 100 GLY A N 1
ATOM 818 C CA . GLY A 1 100 ? 7.762 -9.770 -4.605 1.00 84.00 100 GLY A CA 1
ATOM 819 C C . GLY A 1 100 ? 7.872 -8.716 -5.716 1.00 84.00 100 GLY A C 1
ATOM 820 O O . GLY A 1 100 ? 8.979 -8.407 -6.156 1.00 84.00 100 GLY A O 1
ATOM 821 N N . MET A 1 101 ? 6.750 -8.121 -6.131 1.00 80.62 101 MET A N 1
ATOM 822 C CA . MET A 1 101 ? 6.703 -7.138 -7.234 1.00 80.62 101 MET A CA 1
ATOM 823 C C . MET A 1 101 ? 7.546 -5.863 -7.014 1.00 80.62 101 MET A C 1
ATOM 825 O O . MET A 1 101 ? 7.703 -5.052 -7.922 1.00 80.62 101 MET A O 1
ATOM 829 N N . GLY A 1 102 ? 8.127 -5.682 -5.825 1.00 77.00 102 GLY A N 1
ATOM 830 C CA . GLY A 1 102 ? 8.778 -4.437 -5.430 1.00 77.00 102 GLY A CA 1
ATOM 831 C C . GLY A 1 102 ? 7.751 -3.332 -5.172 1.00 77.00 102 GLY A C 1
ATOM 832 O O . GLY A 1 102 ? 6.560 -3.600 -5.051 1.00 77.00 102 GLY A O 1
ATOM 833 N N . CYS A 1 103 ? 8.225 -2.092 -5.047 1.00 70.88 103 CYS A N 1
ATOM 834 C CA . CYS A 1 103 ? 7.361 -0.914 -4.945 1.00 70.88 103 CYS A CA 1
ATOM 835 C C . CYS A 1 103 ? 7.545 -0.052 -6.193 1.00 70.88 103 CYS A C 1
ATOM 837 O O . CYS A 1 103 ? 8.661 0.438 -6.436 1.00 70.88 103 CYS A O 1
ATOM 839 N N . MET A 1 104 ? 6.455 0.213 -6.921 1.00 78.69 104 MET A N 1
ATOM 840 C CA . MET A 1 104 ? 6.482 1.097 -8.094 1.00 78.69 104 MET A CA 1
ATOM 841 C C . MET A 1 104 ? 6.955 2.512 -7.752 1.00 78.69 104 MET A C 1
ATOM 843 O O . MET A 1 104 ? 7.609 3.165 -8.569 1.00 78.69 104 MET A O 1
ATOM 847 N N . GLU A 1 105 ? 6.733 2.944 -6.509 1.00 76.81 105 GLU A N 1
ATOM 848 C CA . GLU A 1 105 ? 7.191 4.229 -5.974 1.00 76.81 105 GLU A CA 1
ATOM 849 C C . GLU A 1 105 ? 8.699 4.453 -6.202 1.00 76.81 105 GLU A C 1
ATOM 851 O O . GLU A 1 105 ? 9.127 5.554 -6.548 1.00 76.81 105 GLU A O 1
ATOM 856 N N . SER A 1 106 ? 9.526 3.408 -6.072 1.00 78.75 106 SER A N 1
ATOM 857 C CA . SER A 1 106 ? 10.977 3.523 -6.279 1.00 78.75 106 SER A CA 1
ATOM 858 C C . SER A 1 106 ? 11.341 3.850 -7.733 1.00 78.75 106 SER A C 1
ATOM 860 O O . SER A 1 106 ? 12.235 4.665 -7.980 1.00 78.75 106 SER A O 1
ATOM 862 N N . ASN A 1 107 ? 10.614 3.274 -8.692 1.00 80.69 107 ASN A N 1
ATOM 863 C CA . ASN A 1 107 ? 10.796 3.516 -10.120 1.00 80.69 107 ASN A CA 1
ATOM 864 C C . ASN A 1 107 ? 10.253 4.893 -10.510 1.00 80.69 107 ASN A C 1
ATOM 866 O O . ASN A 1 107 ? 10.967 5.681 -11.134 1.00 80.69 107 ASN A O 1
ATOM 870 N N . GLN A 1 108 ? 9.047 5.242 -10.053 1.00 85.31 108 GLN A N 1
ATOM 871 C CA . GLN A 1 108 ? 8.462 6.566 -10.270 1.00 85.31 108 GLN A CA 1
ATOM 872 C C . GLN A 1 108 ? 9.362 7.681 -9.722 1.00 85.31 108 GLN A C 1
ATOM 874 O O . GLN A 1 108 ? 9.525 8.725 -10.358 1.00 85.31 108 GLN A O 1
ATOM 879 N N . ARG A 1 109 ? 9.994 7.470 -8.562 1.00 87.38 109 ARG A N 1
ATOM 880 C CA . ARG A 1 109 ? 10.870 8.460 -7.924 1.00 87.38 109 ARG A CA 1
ATOM 881 C C . ARG A 1 109 ? 12.061 8.857 -8.799 1.00 87.38 109 ARG A C 1
ATOM 883 O O . ARG A 1 109 ? 12.436 10.030 -8.813 1.00 87.38 109 ARG A O 1
ATOM 890 N N . ARG A 1 110 ? 12.613 7.922 -9.583 1.00 87.69 110 ARG A N 1
ATOM 891 C CA . ARG A 1 110 ? 13.706 8.190 -10.541 1.00 87.69 110 ARG A CA 1
ATOM 892 C C . ARG A 1 110 ? 13.290 9.177 -11.632 1.00 87.69 110 ARG A C 1
ATOM 894 O O . ARG A 1 110 ? 14.120 9.968 -12.077 1.00 87.69 110 ARG A O 1
ATOM 901 N N . LEU A 1 111 ? 12.023 9.139 -12.044 1.00 89.44 111 LEU A N 1
ATOM 902 C CA . LEU A 1 111 ? 11.447 10.083 -13.004 1.00 89.44 111 LEU A CA 1
ATOM 903 C C . LEU A 1 111 ? 11.090 11.403 -12.323 1.00 89.44 111 LEU A C 1
ATOM 905 O O . LEU A 1 111 ? 11.497 12.472 -12.777 1.00 89.44 111 LEU A O 1
ATOM 909 N N . ALA A 1 112 ? 10.406 11.335 -11.179 1.00 90.00 112 ALA A N 1
ATOM 910 C CA . ALA A 1 112 ? 9.969 12.509 -10.433 1.00 90.00 112 ALA A CA 1
ATOM 911 C C . ALA A 1 112 ? 11.135 13.440 -10.068 1.00 90.00 112 ALA A C 1
ATOM 913 O O . ALA A 1 112 ? 10.993 14.651 -10.201 1.00 90.00 112 ALA A O 1
ATOM 914 N N . TYR A 1 113 ? 12.297 12.907 -9.679 1.00 89.81 113 TYR A N 1
ATOM 915 C CA . TYR A 1 113 ? 13.479 13.725 -9.376 1.00 89.81 113 TYR A CA 1
ATOM 916 C C . TYR A 1 113 ? 14.077 14.459 -10.581 1.00 89.81 113 TYR A C 1
ATOM 918 O O . TYR A 1 113 ? 14.730 15.495 -10.412 1.00 89.81 113 TYR A O 1
ATOM 926 N N . ARG A 1 114 ? 13.884 13.929 -11.792 1.00 88.50 114 ARG A N 1
ATOM 927 C CA . ARG A 1 114 ? 14.339 14.575 -13.030 1.00 88.50 114 ARG A CA 1
ATOM 928 C C . ARG A 1 114 ? 13.338 15.607 -13.526 1.00 88.50 114 ARG A C 1
ATOM 930 O O . ARG A 1 114 ? 13.752 16.611 -14.089 1.00 88.50 114 ARG A O 1
ATOM 937 N N . MET A 1 115 ? 12.050 15.374 -13.294 1.00 89.31 115 MET A N 1
ATOM 938 C CA . MET A 1 115 ? 10.988 16.174 -13.901 1.00 89.31 115 MET A CA 1
ATOM 939 C C . MET A 1 115 ? 10.413 17.244 -12.968 1.00 89.31 115 MET A C 1
ATOM 941 O O . MET A 1 115 ? 10.162 18.365 -13.404 1.00 89.31 115 MET A O 1
ATOM 945 N N . LYS A 1 116 ? 10.193 16.931 -11.685 1.00 89.44 116 LYS A N 1
ATOM 946 C CA . LYS A 1 116 ? 9.523 17.842 -10.745 1.00 89.44 116 LYS A CA 1
ATOM 947 C C . LYS A 1 116 ? 10.485 18.900 -10.206 1.00 89.44 116 LYS A C 1
ATOM 949 O O . LYS A 1 116 ? 11.641 18.610 -9.916 1.00 89.44 116 LYS A O 1
ATOM 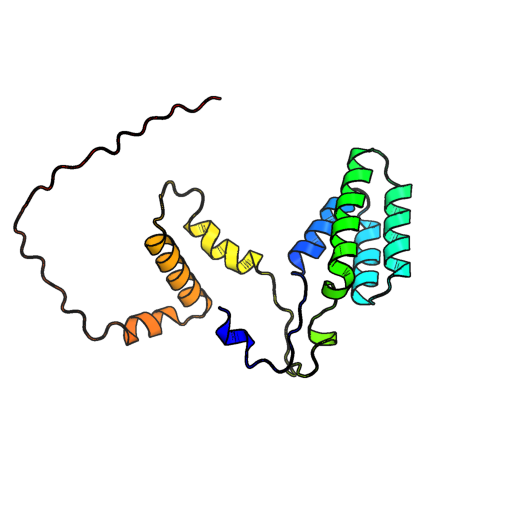954 N N . ARG A 1 117 ? 9.957 20.112 -9.981 1.00 85.81 117 ARG A N 1
ATOM 955 C CA . ARG A 1 117 ? 10.643 21.234 -9.302 1.00 85.81 117 ARG A CA 1
ATOM 956 C C . ARG A 1 117 ? 11.963 21.663 -9.966 1.00 85.81 117 ARG A C 1
ATOM 958 O O . ARG A 1 117 ? 12.883 22.101 -9.288 1.00 85.81 117 ARG A O 1
ATOM 965 N N . ARG A 1 118 ? 12.052 21.538 -11.294 1.00 84.12 118 ARG A N 1
ATOM 966 C CA . ARG A 1 118 ? 13.218 21.964 -12.092 1.00 84.12 118 ARG A CA 1
ATOM 967 C C . ARG A 1 118 ? 12.985 23.241 -12.906 1.00 84.12 118 ARG A C 1
ATOM 969 O O . ARG A 1 118 ? 13.899 23.678 -13.586 1.00 84.12 118 ARG A O 1
ATOM 976 N N . GLY A 1 119 ? 11.779 23.815 -12.867 1.00 85.12 119 GLY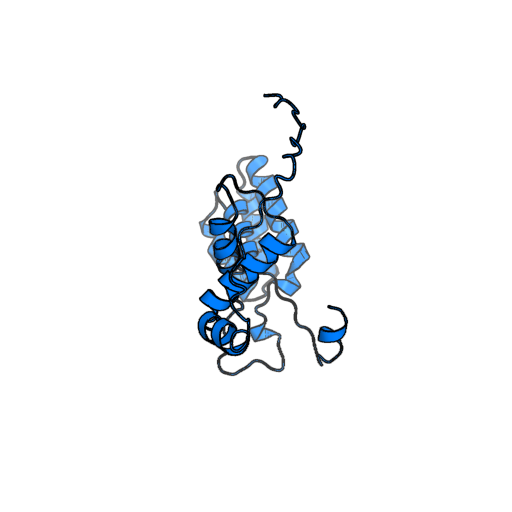 A N 1
ATOM 977 C CA . GLY A 1 119 ? 11.419 24.978 -13.692 1.00 85.12 119 GLY A CA 1
ATOM 978 C C . GLY A 1 119 ? 11.362 24.682 -15.197 1.00 85.12 119 GLY A C 1
ATOM 979 O O . GLY A 1 119 ? 11.301 25.607 -15.997 1.00 85.12 119 GLY A O 1
ATOM 980 N N . MET A 1 120 ? 11.393 23.402 -15.583 1.00 84.50 120 MET A N 1
ATOM 981 C CA . MET A 1 120 ? 11.329 22.948 -16.971 1.00 84.50 120 MET A CA 1
ATOM 982 C C . MET A 1 120 ? 9.895 22.555 -17.326 1.00 84.50 120 MET A C 1
ATOM 984 O O . MET A 1 120 ? 9.231 21.872 -16.542 1.00 84.50 120 MET A O 1
ATOM 988 N N . TYR A 1 121 ? 9.452 22.939 -18.521 1.00 81.38 121 TYR A N 1
ATOM 989 C CA . TYR A 1 121 ? 8.242 22.410 -19.142 1.00 81.38 121 TYR A CA 1
ATOM 990 C C . TYR A 1 121 ? 8.630 21.246 -20.050 1.00 81.38 121 TYR A C 1
ATOM 992 O O . TYR A 1 121 ? 9.529 21.372 -20.880 1.00 81.38 121 TYR A O 1
ATOM 1000 N N . TRP A 1 122 ? 7.970 20.106 -19.872 1.00 85.69 122 TRP A N 1
ATOM 1001 C CA . TRP A 1 122 ? 8.200 18.914 -20.679 1.00 85.69 122 TRP A CA 1
ATOM 1002 C C . TRP A 1 122 ? 7.058 18.775 -21.678 1.00 85.69 122 TRP A C 1
ATOM 1004 O O . TRP A 1 122 ? 5.903 18.671 -21.271 1.00 85.69 122 TRP A O 1
ATOM 1014 N N . SER A 1 123 ? 7.370 18.759 -22.974 1.00 92.19 123 SER A N 1
ATOM 1015 C CA . SER A 1 123 ? 6.434 18.215 -23.960 1.00 92.19 123 SER A CA 1
ATOM 1016 C C . SER A 1 123 ? 6.268 16.712 -23.730 1.00 92.19 123 SER A C 1
ATOM 1018 O O . SER A 1 123 ? 7.130 16.081 -23.113 1.00 92.19 123 SER A O 1
ATOM 1020 N N . GLU A 1 124 ? 5.196 16.121 -24.251 1.00 92.62 124 GLU A N 1
ATOM 1021 C CA . GLU A 1 124 ? 4.952 14.677 -24.149 1.00 92.62 124 GLU A CA 1
ATOM 1022 C C . GLU A 1 124 ? 6.139 13.859 -24.684 1.00 92.62 124 GLU A C 1
ATOM 1024 O O . GLU A 1 124 ? 6.703 13.036 -23.963 1.00 92.62 124 GLU A O 1
ATOM 1029 N N . ALA A 1 125 ? 6.627 14.199 -25.883 1.00 91.75 125 ALA A N 1
ATOM 1030 C CA . ALA A 1 125 ? 7.807 13.570 -26.476 1.00 91.75 125 ALA A CA 1
ATOM 1031 C C . ALA A 1 125 ? 9.079 13.749 -25.621 1.00 91.75 125 ALA A C 1
ATOM 1033 O O . ALA A 1 125 ? 9.889 12.831 -25.489 1.00 91.75 125 ALA A O 1
ATOM 1034 N N . GLY A 1 126 ? 9.265 14.926 -25.010 1.00 90.31 126 GLY A N 1
ATOM 1035 C CA . GLY A 1 126 ? 10.399 15.190 -24.124 1.00 90.31 126 GLY A CA 1
ATOM 1036 C C . GLY A 1 126 ? 10.328 14.383 -22.825 1.00 90.31 126 GLY A C 1
ATOM 1037 O O . GLY A 1 126 ? 11.340 13.839 -22.376 1.00 90.31 126 GLY A O 1
ATOM 1038 N N . ALA A 1 127 ? 9.135 14.265 -22.239 1.00 91.75 127 ALA A N 1
ATOM 1039 C CA . ALA A 1 127 ? 8.899 13.453 -21.052 1.00 91.75 127 ALA A CA 1
ATOM 1040 C C . ALA A 1 127 ? 9.146 11.963 -21.336 1.00 91.75 127 ALA A C 1
ATOM 1042 O O . ALA A 1 127 ? 9.829 11.296 -20.555 1.00 91.75 127 ALA A O 1
ATOM 1043 N N . GLU A 1 128 ? 8.662 11.462 -22.474 1.00 93.06 128 GLU A N 1
ATOM 1044 C CA . GLU A 1 128 ? 8.875 10.083 -22.913 1.00 93.06 128 GLU A CA 1
ATOM 1045 C C . GLU A 1 128 ? 10.364 9.782 -23.140 1.00 93.06 128 GLU A C 1
ATOM 1047 O O . GLU A 1 128 ? 10.877 8.770 -22.656 1.00 93.06 128 GLU A O 1
ATOM 1052 N N . ALA A 1 129 ? 11.093 10.680 -23.810 1.00 91.31 129 ALA A N 1
ATOM 1053 C CA . ALA A 1 129 ? 12.528 10.523 -24.034 1.00 91.31 129 ALA A CA 1
ATOM 1054 C C . ALA A 1 129 ? 13.306 10.432 -22.711 1.00 91.31 129 ALA A C 1
ATOM 1056 O O . ALA A 1 129 ? 14.126 9.528 -22.532 1.00 91.31 129 ALA A O 1
ATOM 1057 N N . VAL A 1 130 ? 13.017 11.315 -21.745 1.00 91.25 130 VAL A N 1
ATOM 1058 C CA . VAL A 1 130 ? 13.626 11.243 -20.406 1.00 91.25 130 VAL A CA 1
ATOM 1059 C C . VAL A 1 130 ? 13.261 9.935 -19.712 1.00 91.25 130 VAL A C 1
ATOM 1061 O O . VAL A 1 130 ? 14.127 9.328 -19.080 1.00 91.25 130 VAL A O 1
ATOM 1064 N N . ALA A 1 131 ? 12.015 9.476 -19.837 1.00 92.19 131 ALA A N 1
ATOM 1065 C CA . ALA A 1 131 ? 11.592 8.218 -19.241 1.00 92.19 131 ALA A CA 1
ATOM 1066 C C . ALA A 1 131 ? 12.368 7.019 -19.802 1.00 92.19 131 ALA A C 1
ATOM 1068 O O . ALA A 1 131 ? 12.916 6.239 -19.021 1.00 92.19 131 ALA A O 1
ATOM 1069 N N . LYS A 1 132 ? 12.516 6.933 -21.129 1.00 91.56 132 LYS A N 1
ATOM 1070 C CA . LYS A 1 132 ? 13.306 5.890 -21.805 1.00 91.56 132 LYS A CA 1
ATOM 1071 C C . LYS A 1 132 ? 14.777 5.919 -21.391 1.00 91.56 132 LYS A C 1
ATOM 1073 O O . LYS A 1 132 ? 15.355 4.873 -21.104 1.00 91.56 132 LYS A O 1
ATOM 1078 N N . VAL A 1 133 ? 15.377 7.107 -21.281 1.00 92.31 133 VAL A N 1
ATOM 1079 C CA . VAL A 1 133 ? 16.759 7.256 -20.793 1.00 92.31 133 VAL A CA 1
ATOM 1080 C C . VAL A 1 133 ? 16.887 6.748 -19.355 1.00 92.31 133 VAL A C 1
ATOM 1082 O O . VAL A 1 133 ? 17.772 5.945 -19.064 1.00 92.31 133 VAL A O 1
ATOM 1085 N N . GLN A 1 134 ? 15.988 7.157 -18.453 1.00 92.38 134 GLN A N 1
ATOM 1086 C CA . GLN A 1 134 ? 16.013 6.711 -17.055 1.00 92.38 134 GLN A CA 1
ATOM 1087 C C . GLN A 1 134 ? 15.783 5.197 -16.926 1.00 92.38 134 GLN A C 1
ATOM 1089 O O . GLN A 1 134 ? 16.439 4.557 -16.102 1.00 92.38 134 GLN A O 1
ATOM 1094 N N . GLN A 1 135 ? 14.904 4.621 -17.752 1.00 91.94 135 GLN A N 1
ATOM 1095 C CA . GLN A 1 135 ? 14.689 3.176 -17.852 1.00 91.94 135 GLN A CA 1
ATOM 1096 C C . GLN A 1 135 ? 15.965 2.456 -18.302 1.00 91.94 135 GLN A C 1
ATOM 1098 O O . GLN A 1 135 ? 16.389 1.503 -17.653 1.00 91.94 135 GLN A O 1
ATOM 1103 N N . GLY A 1 136 ? 16.624 2.942 -19.358 1.00 92.44 136 GLY A N 1
ATOM 1104 C CA . GLY A 1 136 ? 17.881 2.373 -19.841 1.00 92.44 136 GLY A CA 1
ATOM 1105 C C . GLY A 1 136 ? 19.006 2.442 -18.804 1.00 92.44 136 GLY A C 1
ATOM 1106 O O . GLY A 1 136 ? 19.788 1.500 -18.682 1.00 92.44 136 GLY A O 1
ATOM 1107 N N . ILE A 1 137 ? 19.085 3.524 -18.020 1.00 91.94 137 ILE A N 1
ATOM 1108 C CA . ILE A 1 137 ? 20.051 3.642 -16.913 1.00 91.94 137 ILE A CA 1
ATOM 1109 C C . ILE A 1 137 ? 19.744 2.608 -15.827 1.00 91.94 137 ILE A C 1
ATOM 1111 O O . ILE A 1 137 ? 20.647 1.905 -15.377 1.00 91.94 137 ILE A O 1
ATOM 1115 N N . ALA A 1 138 ? 18.479 2.501 -15.407 1.00 89.12 138 ALA A N 1
ATOM 1116 C CA . ALA A 1 138 ? 18.067 1.576 -14.352 1.00 89.12 138 ALA A CA 1
ATOM 1117 C C . ALA A 1 138 ? 18.315 0.109 -14.737 1.00 89.12 138 ALA A C 1
ATOM 1119 O O . ALA A 1 138 ? 18.791 -0.665 -13.908 1.00 89.12 138 ALA A O 1
ATOM 1120 N N . ASN A 1 139 ? 18.068 -0.234 -16.002 1.00 90.81 139 ASN A N 1
ATOM 1121 C CA . ASN A 1 139 ? 18.248 -1.581 -16.540 1.00 90.81 139 ASN A CA 1
ATOM 1122 C C . ASN A 1 139 ? 19.681 -1.853 -17.024 1.00 90.81 139 ASN A C 1
ATOM 1124 O O . ASN A 1 139 ? 19.970 -2.959 -17.463 1.00 90.81 139 ASN A O 1
ATOM 1128 N N . ARG A 1 140 ? 20.583 -0.861 -16.950 1.00 93.56 140 ARG A N 1
ATOM 1129 C CA . ARG A 1 140 ? 21.959 -0.916 -17.481 1.00 93.56 140 ARG A CA 1
ATOM 1130 C C . ARG A 1 140 ? 22.046 -1.207 -18.988 1.00 93.56 140 ARG A C 1
ATOM 1132 O O . ARG A 1 140 ? 23.098 -1.604 -19.472 1.00 93.56 140 ARG A O 1
ATOM 1139 N N . THR A 1 141 ? 20.978 -0.940 -19.734 1.00 94.00 141 THR A N 1
ATOM 1140 C CA . THR A 1 141 ? 20.887 -1.164 -21.185 1.00 94.00 141 THR A CA 1
ATOM 1141 C C . THR A 1 141 ? 21.126 0.100 -22.008 1.00 94.00 141 THR A C 1
ATOM 1143 O O . THR A 1 141 ? 21.271 0.020 -23.224 1.00 94.00 141 THR A O 1
ATOM 1146 N N . LEU A 1 142 ? 21.201 1.285 -21.381 1.00 91.69 142 LEU A N 1
ATOM 1147 C CA . LEU A 1 142 ? 21.309 2.551 -22.121 1.00 91.69 142 LEU A CA 1
ATOM 1148 C C . LEU A 1 142 ? 22.536 2.597 -23.040 1.00 91.69 142 LEU A C 1
ATOM 1150 O O . LEU A 1 142 ? 22.424 3.046 -24.175 1.00 91.69 142 LEU A O 1
ATOM 1154 N N . LYS A 1 143 ? 23.702 2.150 -22.556 1.00 89.38 143 LYS A N 1
ATOM 1155 C CA . LYS A 1 143 ? 24.949 2.189 -23.334 1.00 89.38 143 LYS A CA 1
ATOM 1156 C C . LYS A 1 143 ? 24.810 1.382 -24.623 1.00 89.38 143 LYS A C 1
ATOM 1158 O O . LYS A 1 143 ? 25.139 1.879 -25.692 1.00 89.38 143 LYS A O 1
ATOM 1163 N N . GLU A 1 144 ? 24.301 0.164 -24.510 1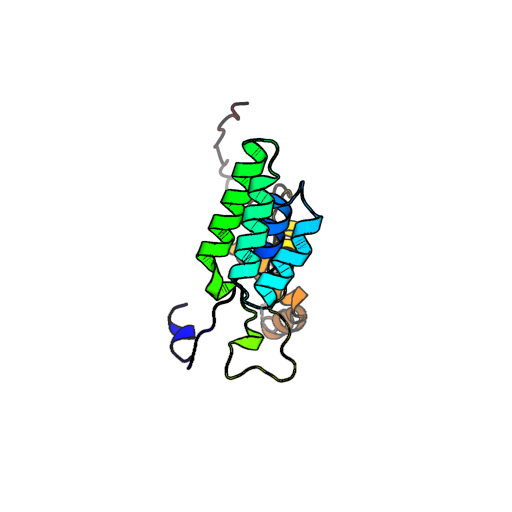.00 88.75 144 GLU A N 1
ATOM 1164 C CA . GLU A 1 144 ? 24.066 -0.713 -25.651 1.00 88.75 144 GLU A CA 1
ATOM 1165 C C . GLU A 1 144 ? 23.022 -0.125 -26.601 1.00 88.75 144 GLU A C 1
ATOM 1167 O O . GLU A 1 144 ? 23.285 -0.027 -27.794 1.00 88.75 144 GLU A O 1
ATOM 1172 N N . ALA A 1 145 ? 21.887 0.354 -26.085 1.00 86.75 145 ALA A N 1
ATOM 1173 C CA . ALA A 1 145 ? 20.840 0.971 -26.899 1.00 86.75 145 ALA A CA 1
ATOM 1174 C C . ALA A 1 145 ? 21.355 2.184 -27.695 1.00 86.75 145 ALA A C 1
ATOM 1176 O O . ALA A 1 145 ? 21.023 2.353 -28.865 1.00 86.75 145 ALA A O 1
ATOM 1177 N N . VAL A 1 146 ? 22.206 3.015 -27.085 1.00 85.69 146 VAL A N 1
ATOM 1178 C CA . VAL A 1 146 ? 22.828 4.152 -27.776 1.00 85.69 146 VAL A CA 1
ATOM 1179 C C . VAL A 1 146 ? 23.785 3.667 -28.861 1.00 85.69 146 VAL A C 1
ATOM 1181 O O . VAL A 1 146 ? 23.725 4.171 -29.973 1.00 85.69 146 VAL A O 1
ATOM 1184 N N . LEU A 1 147 ? 24.639 2.683 -28.577 1.00 85.31 147 LEU A N 1
ATOM 1185 C CA . LEU A 1 147 ? 25.631 2.195 -29.543 1.00 85.31 147 LEU A CA 1
ATOM 1186 C C . LEU A 1 147 ? 25.008 1.400 -30.705 1.00 85.31 147 LEU A C 1
ATOM 1188 O O . LEU A 1 147 ? 25.512 1.460 -31.821 1.00 85.31 147 LEU A O 1
ATOM 1192 N N . THR A 1 148 ? 23.909 0.685 -30.461 1.00 80.88 148 THR A N 1
ATOM 1193 C CA . THR A 1 148 ? 23.212 -0.146 -31.462 1.00 80.88 148 THR A CA 1
ATOM 1194 C C . THR A 1 148 ? 22.301 0.659 -32.382 1.00 80.88 148 THR A C 1
ATOM 1196 O O . THR A 1 148 ? 22.233 0.368 -33.572 1.00 80.88 148 THR A O 1
ATOM 1199 N N . VAL A 1 149 ? 21.626 1.692 -31.865 1.00 65.69 149 VAL A N 1
ATOM 1200 C CA . VAL A 1 149 ? 20.795 2.604 -32.675 1.00 65.69 149 VAL A CA 1
ATOM 1201 C C . VAL A 1 149 ? 21.654 3.655 -33.391 1.00 65.69 149 VAL A C 1
ATOM 1203 O O . VAL A 1 149 ? 21.268 4.164 -34.442 1.00 65.69 149 VAL A O 1
ATOM 1206 N N . TRP A 1 150 ? 22.843 3.961 -32.860 1.00 53.06 150 TRP A N 1
ATOM 1207 C CA . TRP A 1 150 ? 23.753 4.976 -33.395 1.00 53.06 150 TRP A CA 1
ATOM 1208 C C . TRP A 1 150 ? 25.035 4.443 -34.081 1.00 53.06 150 TRP A C 1
ATOM 1210 O O . TRP A 1 150 ? 26.125 4.895 -33.730 1.00 53.06 150 TRP A O 1
ATOM 1220 N N . PRO A 1 151 ? 24.979 3.576 -35.114 1.00 49.25 151 PRO A N 1
ATOM 1221 C CA . PRO A 1 151 ? 26.128 3.405 -36.003 1.00 49.25 151 PRO A CA 1
ATOM 1222 C C . PRO A 1 151 ? 26.136 4.379 -37.191 1.00 49.25 151 PRO A C 1
ATOM 1224 O O . PRO A 1 151 ? 27.166 4.498 -37.836 1.00 49.25 151 PRO A O 1
ATOM 1227 N N . ASN A 1 152 ? 25.038 5.082 -37.516 1.00 52.19 152 ASN A N 1
ATOM 1228 C CA . ASN A 1 152 ? 24.911 5.755 -38.824 1.00 52.19 152 ASN A CA 1
ATOM 1229 C C . ASN A 1 152 ? 24.073 7.049 -38.831 1.00 52.19 152 ASN A C 1
ATOM 1231 O O . ASN A 1 152 ? 23.219 7.242 -39.697 1.00 52.19 152 ASN A O 1
ATOM 1235 N N . ARG A 1 153 ? 24.319 7.993 -37.913 1.00 49.81 153 ARG A N 1
ATOM 1236 C CA . ARG A 1 153 ? 23.879 9.379 -38.151 1.00 49.81 153 ARG A CA 1
ATOM 1237 C C . ARG A 1 153 ? 25.060 10.176 -38.702 1.00 49.81 153 ARG A C 1
ATOM 1239 O O . ARG A 1 153 ? 25.992 10.419 -37.933 1.00 49.81 153 ARG A O 1
ATOM 1246 N N . PRO A 1 154 ? 25.064 10.601 -39.982 1.00 50.97 154 PRO A N 1
ATOM 1247 C CA . PRO A 1 154 ? 26.054 11.568 -40.420 1.00 50.97 154 PRO A CA 1
ATOM 1248 C C . PRO A 1 154 ? 25.900 12.791 -39.520 1.00 50.97 154 PRO A C 1
ATOM 1250 O O . PRO A 1 154 ? 24.802 13.331 -39.365 1.00 50.97 154 PRO A O 1
ATOM 1253 N N . VAL A 1 155 ? 26.992 13.193 -38.871 1.00 54.81 155 VAL A N 1
ATOM 1254 C CA . VAL A 1 155 ? 27.060 14.484 -38.194 1.00 54.81 155 VAL A CA 1
ATOM 1255 C C . VAL A 1 155 ? 26.878 15.509 -39.303 1.00 54.81 155 VAL A C 1
ATOM 1257 O O . VAL A 1 155 ? 27.825 15.826 -40.020 1.00 54.81 155 VAL A O 1
ATOM 1260 N N . THR A 1 156 ? 25.648 15.973 -39.519 1.00 48.31 156 THR A N 1
ATOM 1261 C CA . THR A 1 156 ? 25.402 17.094 -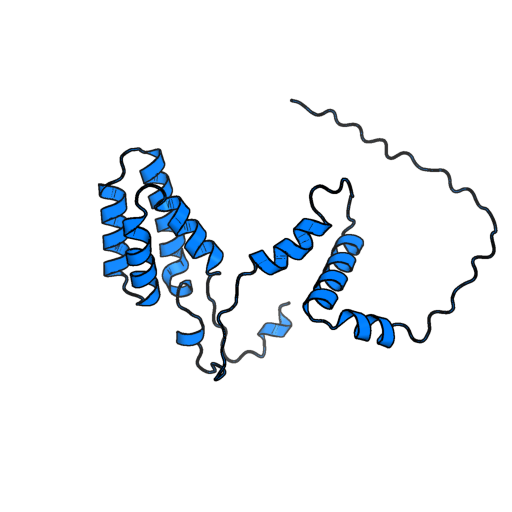40.416 1.00 48.31 156 THR A CA 1
ATOM 1262 C C . THR A 1 156 ? 26.170 18.258 -39.818 1.00 48.31 156 THR A C 1
ATOM 1264 O O . THR A 1 156 ? 25.751 18.831 -38.810 1.00 48.31 156 THR A O 1
ATOM 1267 N N . LYS A 1 157 ? 27.334 18.568 -40.397 1.00 40.97 157 LYS A N 1
ATOM 1268 C CA . LYS A 1 157 ? 28.011 19.836 -40.162 1.00 40.97 157 LYS A CA 1
ATOM 1269 C C . LYS A 1 157 ? 26.985 20.889 -40.549 1.00 40.97 157 LYS A C 1
ATOM 1271 O O . LYS A 1 157 ? 26.664 21.020 -41.726 1.00 40.97 157 LYS A O 1
ATOM 1276 N N . ALA A 1 158 ? 26.396 21.556 -39.563 1.00 43.62 158 ALA A N 1
ATOM 1277 C CA . ALA A 1 158 ? 25.514 22.671 -39.831 1.00 43.62 158 ALA A CA 1
ATOM 1278 C C . ALA A 1 158 ? 26.348 23.715 -40.580 1.00 43.62 158 ALA A C 1
ATOM 1280 O O . ALA A 1 158 ? 27.199 24.379 -39.991 1.00 43.62 158 ALA A O 1
ATOM 1281 N N . THR A 1 159 ? 26.153 23.831 -41.892 1.00 39.59 159 THR A N 1
ATOM 1282 C CA . THR A 1 159 ? 26.578 25.016 -42.625 1.00 39.59 159 THR A CA 1
ATOM 1283 C C . THR A 1 159 ? 25.765 26.163 -42.059 1.00 39.59 159 THR A C 1
ATOM 1285 O O . THR A 1 159 ? 24.546 26.219 -42.238 1.00 39.59 159 THR A O 1
ATOM 1288 N N . ALA A 1 160 ? 26.444 27.036 -41.320 1.00 47.06 160 ALA A N 1
ATOM 1289 C CA . ALA A 1 160 ? 25.899 28.285 -40.835 1.00 47.06 160 ALA A CA 1
ATOM 1290 C C . ALA A 1 160 ? 25.370 29.092 -42.030 1.00 47.06 160 ALA A C 1
ATOM 1292 O O . ALA A 1 160 ? 26.117 29.775 -42.721 1.00 47.06 160 ALA A O 1
ATOM 1293 N N . SER A 1 161 ? 24.070 28.999 -42.289 1.00 36.84 161 SER A N 1
ATOM 1294 C CA . SER A 1 161 ? 23.347 29.973 -43.096 1.00 36.84 161 SER A CA 1
ATOM 1295 C C . SER A 1 161 ? 22.249 30.527 -42.204 1.00 36.84 161 SER A C 1
ATOM 1297 O O . SER A 1 161 ? 21.259 29.873 -41.877 1.00 36.84 161 SER A O 1
ATOM 1299 N N . GLY A 1 162 ? 22.514 31.724 -41.685 1.00 46.03 162 GLY A N 1
ATOM 1300 C CA . GLY A 1 162 ? 21.599 32.426 -40.808 1.00 46.03 162 GLY A CA 1
ATOM 1301 C C . GLY A 1 162 ? 20.268 32.670 -41.506 1.00 46.03 162 GLY A C 1
ATOM 1302 O O . GLY A 1 162 ? 20.199 33.363 -42.516 1.00 46.03 162 GLY A O 1
ATOM 1303 N N . LYS A 1 163 ? 19.191 32.169 -40.908 1.00 36.03 163 LYS A N 1
ATOM 1304 C CA . LYS A 1 163 ? 17.869 32.781 -41.024 1.00 36.03 163 LYS A CA 1
ATOM 1305 C C . LYS A 1 163 ? 17.345 32.987 -39.611 1.00 36.03 163 LYS A C 1
ATOM 1307 O O . LYS A 1 163 ? 17.016 32.035 -38.913 1.00 36.03 163 LYS A O 1
ATOM 1312 N N . LYS A 1 164 ? 17.320 34.250 -39.175 1.00 39.59 164 LYS A N 1
ATOM 1313 C CA . LYS A 1 164 ? 16.659 34.669 -37.936 1.00 39.59 164 LYS A CA 1
ATOM 1314 C C . LYS A 1 164 ? 15.160 34.396 -38.089 1.00 39.59 164 LYS A C 1
ATOM 1316 O O . LYS A 1 164 ? 14.465 35.169 -38.743 1.00 39.59 164 LYS A O 1
ATOM 1321 N N . SER A 1 165 ? 14.653 33.315 -37.505 1.00 38.19 165 SER A N 1
ATOM 1322 C CA . SER A 1 165 ? 13.216 33.159 -37.284 1.00 38.19 165 SER A CA 1
ATOM 1323 C C . SER A 1 165 ? 12.825 34.004 -36.073 1.00 38.19 165 SER A C 1
ATOM 1325 O O . SER A 1 165 ? 13.395 33.847 -34.992 1.00 38.19 165 SER A O 1
ATOM 1327 N N . LYS A 1 166 ? 11.886 34.934 -36.274 1.00 37.88 166 LYS A N 1
ATOM 1328 C CA . LYS A 1 166 ? 11.316 35.784 -35.225 1.00 37.88 166 LYS A CA 1
ATOM 1329 C C . LYS A 1 166 ? 10.818 34.918 -34.069 1.00 37.88 166 LYS A C 1
ATOM 1331 O O . LYS A 1 166 ? 10.032 33.998 -34.265 1.00 37.88 166 LYS A O 1
ATOM 1336 N N . GLN A 1 167 ? 11.283 35.248 -32.873 1.00 40.62 167 GLN A N 1
ATOM 1337 C CA . GLN A 1 167 ? 10.819 34.679 -31.623 1.00 40.62 167 GLN A CA 1
ATOM 1338 C C . GLN A 1 167 ? 9.368 35.111 -31.400 1.00 40.62 167 GLN A C 1
ATOM 1340 O O . GLN A 1 167 ? 9.099 36.269 -31.083 1.00 40.62 167 GLN A O 1
ATOM 1345 N N . THR A 1 168 ? 8.423 34.200 -31.607 1.00 36.81 168 THR A N 1
ATOM 1346 C CA . THR A 1 168 ? 7.050 34.377 -31.134 1.00 36.81 168 THR A CA 1
ATOM 1347 C C . THR A 1 168 ? 7.082 34.347 -29.612 1.00 36.81 168 THR A C 1
ATOM 1349 O O . THR A 1 168 ? 7.410 33.323 -29.010 1.00 36.81 168 THR A O 1
ATOM 1352 N N . ARG A 1 169 ? 6.807 35.502 -28.995 1.00 31.77 169 ARG A N 1
ATOM 1353 C CA . ARG A 1 169 ? 6.527 35.617 -27.562 1.00 31.77 169 ARG A CA 1
ATOM 1354 C C . ARG A 1 169 ? 5.335 34.723 -27.240 1.00 31.77 169 ARG A C 1
ATOM 1356 O O . ARG A 1 169 ? 4.285 34.849 -27.860 1.00 31.77 169 ARG A O 1
ATOM 1363 N N . CYS A 1 170 ? 5.503 33.837 -26.268 1.00 35.12 170 CYS A N 1
ATOM 1364 C CA . CYS A 1 170 ? 4.379 33.200 -25.605 1.00 35.12 170 CYS A CA 1
ATOM 1365 C C . CYS A 1 170 ? 3.763 34.249 -24.671 1.00 35.12 170 CYS A C 1
ATOM 1367 O O . CYS A 1 170 ? 4.152 34.350 -23.508 1.00 35.12 170 CYS A O 1
ATOM 1369 N N . ASP A 1 171 ? 2.866 35.075 -25.205 1.00 39.12 171 ASP A N 1
ATOM 1370 C CA . ASP A 1 171 ? 1.979 35.899 -24.393 1.00 39.12 171 ASP A CA 1
ATOM 1371 C C . ASP A 1 171 ? 0.934 34.974 -23.756 1.00 39.12 171 ASP A C 1
ATOM 1373 O O . ASP A 1 171 ? 0.182 34.278 -24.434 1.00 39.12 171 ASP A O 1
ATOM 1377 N N . GLY A 1 172 ? 0.949 34.915 -22.428 1.00 38.84 172 GLY A N 1
ATOM 1378 C CA . GLY A 1 172 ? 0.092 34.038 -21.634 1.00 38.84 172 GLY A CA 1
ATOM 1379 C C . GLY A 1 172 ? 0.240 34.343 -20.151 1.00 38.84 172 GLY A C 1
ATOM 1380 O O . GLY A 1 172 ? 0.571 33.471 -19.352 1.00 38.84 172 GLY A O 1
ATOM 1381 N N . HIS A 1 173 ? 0.079 35.617 -19.799 1.00 35.56 173 HIS A N 1
ATOM 1382 C CA . HIS A 1 173 ? -0.003 36.071 -18.420 1.00 35.56 173 HIS A CA 1
ATOM 1383 C C . HIS A 1 173 ? -1.400 35.740 -17.878 1.00 35.56 173 HIS A C 1
ATOM 1385 O O . HIS A 1 173 ? -2.380 36.357 -18.284 1.00 35.56 173 HIS A O 1
ATOM 1391 N N . SER A 1 174 ? -1.490 34.790 -16.948 1.00 42.25 174 SER A N 1
ATOM 1392 C CA . SER A 1 174 ? -2.612 34.705 -16.008 1.00 42.25 174 SER A CA 1
ATOM 1393 C C . SER A 1 174 ? -2.051 34.944 -14.607 1.00 42.25 174 SER A C 1
ATOM 1395 O O . SER A 1 174 ? -1.161 34.195 -14.188 1.00 42.25 174 SER A O 1
ATOM 1397 N N . PRO A 1 175 ? -2.505 35.983 -13.886 1.00 40.38 175 PRO A N 1
ATOM 1398 C CA . PRO A 1 175 ? -1.995 36.269 -12.557 1.00 40.38 175 PRO A CA 1
ATOM 1399 C C . PRO A 1 175 ? -2.428 35.173 -11.582 1.00 40.38 175 PRO A C 1
ATOM 1401 O O . PRO A 1 175 ? -3.546 34.654 -11.649 1.00 40.38 175 PRO A O 1
ATOM 1404 N N . ARG A 1 176 ? -1.521 34.830 -10.664 1.00 41.19 176 ARG A N 1
ATOM 1405 C CA . ARG A 1 176 ? -1.846 34.026 -9.487 1.00 41.19 176 ARG A CA 1
ATOM 1406 C C . ARG A 1 176 ? -2.831 34.826 -8.640 1.00 41.19 176 ARG A C 1
ATOM 1408 O O . ARG A 1 176 ? -2.558 35.981 -8.330 1.00 41.19 176 ARG A O 1
ATOM 1415 N N . LYS A 1 177 ? -3.969 34.222 -8.305 1.00 41.56 177 LYS A N 1
ATOM 1416 C CA . LYS A 1 177 ? -4.728 34.637 -7.130 1.00 41.56 177 LYS A CA 1
ATOM 1417 C C . LYS A 1 177 ? -4.126 33.895 -5.946 1.00 41.56 177 LYS A C 1
ATOM 1419 O O . LYS A 1 177 ? -4.052 32.665 -5.989 1.00 41.56 177 LYS A O 1
ATOM 1424 N N . ASP A 1 178 ? -3.625 34.675 -5.001 1.00 54.75 178 ASP A N 1
ATOM 1425 C CA . ASP A 1 178 ? -3.241 34.226 -3.666 1.00 54.75 178 ASP A CA 1
ATOM 1426 C C . ASP A 1 178 ? -4.481 33.804 -2.862 1.00 54.75 178 ASP A C 1
ATOM 1428 O O . ASP A 1 178 ? -5.578 34.357 -3.133 1.00 54.75 178 ASP A O 1
#

Secondary structure (DSSP, 8-state):
--GGGTT-S-------HHHHHHHHHHHTTT-TTHHHHHHHHHHTT-HHHHHHHHHHHHHT--SHHHHHHHHHHHHHHHTTGGGSS-HHHH-TT--TT------HHHHHHHHHHHHTTSSPPPPHHHHHHHHHHHHHHHTT-HHHHHHHH-S-----------------------PPP-

Organism: NCBI:txid1471761

Sequence (178 aa):
MAEIFSEAASITHQLDRFHVKRSIRRGLSRQPKLIPLLEEAITQQNQDRFKAAIDTALGNAETEGEEKRIEDMRKYLEGHWDLLRDWREVSPNKPENARGMGCMESNQRRLAYRMKRRGMYWSEAGAEAVAKVQQGIANRTLKEAVLTVWPNRPVTKATASGKKSKQTRCDGHSPRKD

InterPro domains:
  IPR009620 Uncharacterised protein family UPF0236 [PF06782] (12-141)

pLDDT: mean 81.72, std 20.25, range [31.77, 98.56]